Protein AF-A0A5J5BEM0-F1 (afdb_monomer)

Mean predicted aligned error: 7.17 Å

InterPro domains:
  IPR011009 Protein kinase-like domain superfamily [SSF56112] (3-49)
  IPR051564 Leucine-rich repeat receptor-like kinase [PTHR48055] (1-61)

Sequence (73 aa):
MGSEVSTSGDVYSYGILLLEMFTGKRPTDEMFSDGLNLHNYVKMALPERVEVIADPILIQQGEEEVQHIDGSF

Secondary structure (DSSP, 8-state):
-PPPP-HHHHHHHHHHHHHHHHH---TT-TTS-TT--HHHHHHHHTTTTHHHHS-HHHHHHHHHHHHHHTT--

pLDDT: mean 87.44, std 13.61, range [46.75, 97.75]

Nearest PDB structures (foldseek):
  4q5j-assembly2_B  TM=8.102E-01  e=1.197E-02  Arabidopsis thaliana
  2mux-assembly1_A  TM=5.524E-01  e=8.143E+00  Homo sapiens

Solvent-accessible surface area (backbone atoms only — not comparable to full-atom values): 4470 Å² total; per-residue (Å²): 135,80,76,83,88,43,74,70,55,51,52,52,51,50,51,51,51,52,51,25,68,48,33,68,47,61,71,81,39,82,87,41,46,97,87,42,37,58,70,58,57,52,57,73,31,58,81,89,37,48,80,78,54,38,25,67,69,61,55,52,53,54,53,53,54,55,54,62,68,76,65,77,126

Radius of gyration: 16.28 Å; Cα contacts (8 Å, |Δi|>4): 35; chains: 1; bounding box: 29×30×53 Å

Organism: NCBI:txid561372

Foldseek 3Di:
DDDDDDPVVVVVVVVQVVLCQFQVDDQPPPVCPPPRGSVVVCVVCPPPNSVVRGDVVVVVVVVVVVVVVVPDD

Structure (mmCIF, N/CA/C/O backbone):
data_AF-A0A5J5BEM0-F1
#
_entry.id   AF-A0A5J5BEM0-F1
#
loop_
_atom_site.group_PDB
_atom_site.id
_atom_site.type_symbol
_atom_site.label_atom_id
_atom_site.label_alt_id
_atom_site.label_comp_id
_atom_site.label_asym_id
_atom_site.label_entity_id
_atom_site.label_seq_id
_atom_site.pdbx_PDB_ins_code
_atom_site.Cartn_x
_atom_site.Cartn_y
_atom_site.Cartn_z
_atom_site.occupancy
_atom_site.B_iso_or_equiv
_atom_site.auth_seq_id
_atom_site.auth_comp_id
_atom_site.auth_asym_id
_atom_site.auth_atom_id
_atom_site.pdbx_PDB_model_num
ATOM 1 N N . MET A 1 1 ? 10.017 -12.584 -15.947 1.00 46.75 1 MET A N 1
ATOM 2 C CA . MET A 1 1 ? 10.803 -11.438 -16.448 1.00 46.75 1 MET A CA 1
ATOM 3 C C . MET A 1 1 ? 10.512 -10.274 -15.519 1.00 46.75 1 MET A C 1
ATOM 5 O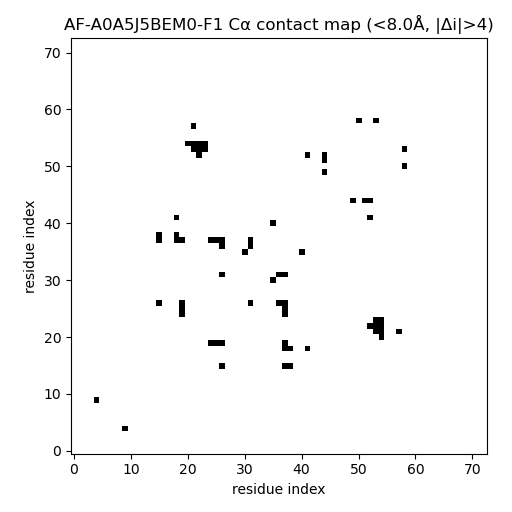 O . MET A 1 1 ? 9.349 -9.915 -15.409 1.00 46.75 1 MET A O 1
ATOM 9 N N . GLY A 1 2 ? 11.508 -9.790 -14.773 1.00 63.59 2 GLY A N 1
ATOM 10 C CA . GLY A 1 2 ? 11.378 -8.550 -13.999 1.00 63.59 2 GLY A CA 1
ATOM 11 C C . GLY A 1 2 ? 11.595 -7.347 -14.914 1.00 63.59 2 GLY A C 1
ATOM 12 O O . GLY A 1 2 ? 12.298 -7.470 -15.918 1.00 63.59 2 GLY A O 1
ATOM 13 N N . SER A 1 3 ? 10.962 -6.218 -14.603 1.00 71.19 3 SER A N 1
ATOM 14 C CA . SER A 1 3 ? 11.259 -4.943 -15.259 1.00 71.19 3 SER A CA 1
ATOM 15 C C . SER A 1 3 ? 12.695 -4.508 -14.960 1.00 71.19 3 SER A C 1
ATOM 17 O O . SER A 1 3 ? 13.306 -4.976 -13.998 1.00 71.19 3 SER A O 1
ATOM 19 N N . GLU A 1 4 ? 13.228 -3.597 -15.772 1.00 86.00 4 GLU A N 1
ATOM 20 C CA . GLU A 1 4 ? 14.504 -2.944 -15.484 1.00 86.00 4 GLU A CA 1
ATOM 21 C C . GLU A 1 4 ? 14.463 -2.290 -14.092 1.00 86.00 4 GLU A C 1
ATOM 23 O O . GLU A 1 4 ? 13.455 -1.692 -13.703 1.00 86.00 4 GLU A O 1
ATOM 28 N N . VAL A 1 5 ? 15.542 -2.453 -13.324 1.00 88.75 5 VAL A N 1
ATOM 29 C CA . VAL A 1 5 ? 15.663 -1.853 -11.992 1.00 88.75 5 VAL A CA 1
ATOM 30 C C . VAL A 1 5 ? 15.708 -0.338 -12.152 1.00 88.75 5 VAL A C 1
ATOM 32 O O . VAL A 1 5 ? 16.468 0.191 -12.959 1.00 88.75 5 VAL A O 1
ATOM 35 N N . SER A 1 6 ? 14.879 0.364 -11.386 1.00 95.31 6 SER A N 1
ATOM 36 C CA . SER A 1 6 ? 14.733 1.813 -11.468 1.00 95.31 6 SER A CA 1
ATOM 37 C C . SER A 1 6 ? 14.376 2.370 -10.104 1.00 95.31 6 SER A C 1
ATOM 39 O O . SER A 1 6 ? 13.540 1.802 -9.405 1.00 95.31 6 SER A O 1
ATOM 41 N N . THR A 1 7 ? 14.909 3.549 -9.785 1.00 96.38 7 THR A N 1
ATOM 42 C CA . THR A 1 7 ? 14.544 4.307 -8.583 1.00 96.38 7 THR A CA 1
ATOM 43 C C . THR A 1 7 ? 13.035 4.544 -8.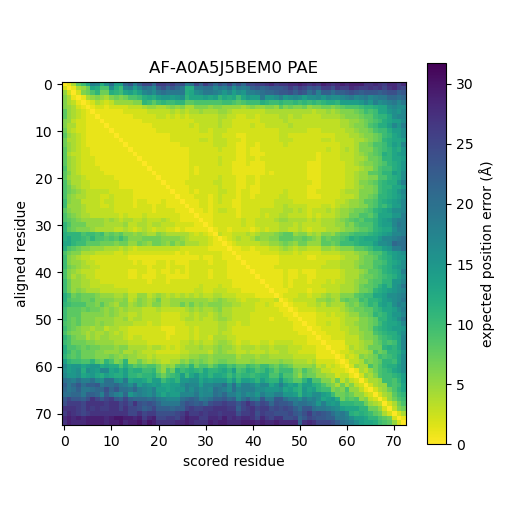489 1.00 96.38 7 THR A C 1
ATOM 45 O O . THR A 1 7 ? 12.470 4.503 -7.401 1.00 96.38 7 THR A O 1
ATOM 48 N N . SER A 1 8 ? 12.343 4.749 -9.615 1.00 95.50 8 SER A N 1
ATOM 49 C CA . SER A 1 8 ? 10.879 4.877 -9.615 1.00 95.50 8 SER A CA 1
ATOM 50 C C . SER A 1 8 ? 10.186 3.561 -9.246 1.00 95.50 8 SER A C 1
ATOM 52 O O . SER A 1 8 ? 9.175 3.580 -8.547 1.00 95.50 8 SER A O 1
ATOM 54 N N . GLY A 1 9 ? 10.74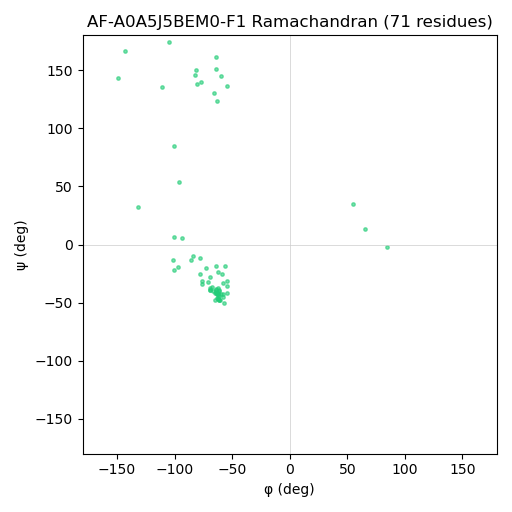0 2.427 -9.684 1.00 95.44 9 GLY A N 1
ATOM 55 C CA . GLY A 1 9 ? 10.278 1.095 -9.289 1.00 95.44 9 GLY A CA 1
ATOM 56 C C . GLY A 1 9 ? 10.519 0.817 -7.805 1.00 95.44 9 GLY A C 1
ATOM 57 O O . GLY A 1 9 ? 9.627 0.295 -7.134 1.00 95.44 9 GLY A O 1
ATOM 58 N N . ASP A 1 10 ? 11.668 1.239 -7.272 1.00 95.44 10 ASP A N 1
ATOM 59 C CA . ASP A 1 10 ? 11.991 1.140 -5.845 1.00 95.44 10 ASP A CA 1
ATOM 60 C C . ASP A 1 10 ? 11.018 1.971 -4.995 1.00 95.44 10 ASP A C 1
ATOM 62 O O . ASP A 1 10 ? 10.480 1.470 -4.010 1.00 95.44 10 ASP A O 1
ATOM 66 N N . VAL A 1 11 ? 10.714 3.211 -5.405 1.00 97.38 11 VAL A N 1
ATOM 67 C CA . VAL A 1 11 ? 9.740 4.084 -4.719 1.00 97.38 11 VAL A CA 1
ATOM 68 C C . VAL A 1 11 ? 8.333 3.488 -4.750 1.00 97.38 11 VAL A C 1
ATOM 70 O O . VAL A 1 11 ? 7.644 3.499 -3.730 1.00 97.38 11 VAL A O 1
ATOM 73 N N . TYR A 1 12 ? 7.900 2.940 -5.889 1.00 95.31 12 TYR A N 1
ATOM 74 C CA . TYR A 1 12 ? 6.605 2.263 -5.977 1.00 95.31 12 TYR A CA 1
ATOM 75 C C . TYR A 1 12 ? 6.549 1.052 -5.041 1.00 95.31 12 TYR A C 1
ATOM 77 O O . TYR A 1 12 ? 5.601 0.904 -4.270 1.00 95.31 12 TYR A O 1
ATOM 85 N N . SER A 1 13 ? 7.587 0.215 -5.071 1.00 95.69 13 SER A N 1
ATOM 86 C CA . SER A 1 13 ? 7.677 -0.988 -4.237 1.00 95.69 13 SER A CA 1
ATOM 87 C C . SER A 1 13 ? 7.688 -0.634 -2.752 1.00 95.69 13 SER A C 1
ATOM 89 O O . SER A 1 13 ? 6.972 -1.251 -1.968 1.00 95.69 13 SER A O 1
ATOM 91 N N . TYR A 1 14 ? 8.422 0.414 -2.371 1.00 96.94 14 TYR A N 1
ATOM 92 C CA . TYR A 1 14 ? 8.394 0.963 -1.019 1.00 96.94 14 TYR A CA 1
ATOM 93 C C . TYR A 1 14 ? 6.990 1.433 -0.618 1.00 96.94 14 TYR A C 1
ATOM 95 O O . TYR A 1 14 ? 6.529 1.123 0.478 1.00 96.94 14 TYR A O 1
ATOM 103 N N . GLY A 1 15 ? 6.268 2.107 -1.517 1.00 97.75 15 GLY A N 1
ATOM 104 C CA . GLY A 1 15 ? 4.873 2.488 -1.292 1.00 97.75 15 GLY A CA 1
ATOM 105 C C . GLY A 1 15 ? 3.968 1.285 -1.013 1.00 97.75 15 GLY A C 1
ATOM 106 O O . GLY A 1 15 ? 3.168 1.326 -0.082 1.00 97.75 15 GLY A O 1
ATOM 107 N N . ILE A 1 16 ? 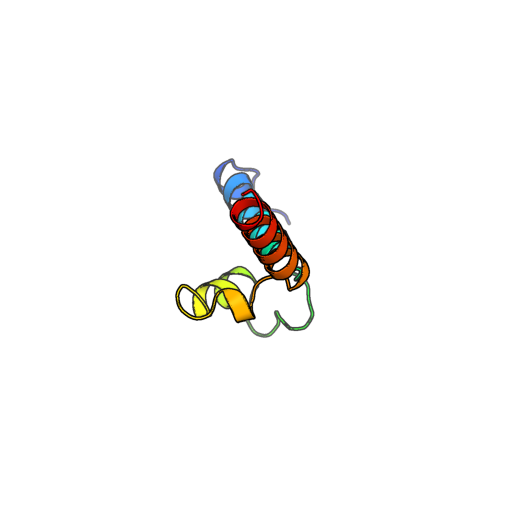4.125 0.187 -1.757 1.00 97.50 16 ILE A N 1
ATOM 108 C CA . ILE A 1 16 ? 3.373 -1.052 -1.511 1.00 97.50 16 ILE A CA 1
ATOM 109 C C . ILE A 1 16 ? 3.720 -1.669 -0.150 1.00 97.50 16 ILE A C 1
ATOM 111 O O . ILE A 1 16 ? 2.803 -2.076 0.559 1.00 97.50 16 ILE A O 1
ATOM 115 N N . LEU A 1 17 ? 4.997 -1.686 0.246 1.00 97.69 17 LEU A N 1
ATOM 116 C CA . LEU A 1 17 ? 5.412 -2.171 1.571 1.00 97.69 17 LEU A CA 1
ATOM 117 C C . LEU A 1 17 ? 4.798 -1.339 2.703 1.00 97.69 17 LEU A C 1
ATOM 119 O O . LEU A 1 17 ? 4.354 -1.893 3.705 1.00 97.69 17 LEU A O 1
ATOM 123 N N . LEU A 1 18 ? 4.730 -0.013 2.543 1.00 97.44 18 LEU A N 1
ATOM 124 C CA . LEU A 1 18 ? 4.034 0.843 3.504 1.00 97.44 18 LEU A CA 1
ATOM 125 C C . LEU A 1 18 ? 2.555 0.461 3.607 1.00 97.44 18 LEU A C 1
ATOM 127 O O . LEU A 1 18 ? 2.052 0.280 4.711 1.00 97.44 18 LEU A O 1
ATOM 131 N N . LEU A 1 19 ? 1.864 0.297 2.477 1.00 97.19 19 LEU A N 1
ATOM 132 C CA . LEU A 1 19 ? 0.455 -0.107 2.478 1.00 97.19 19 LEU A CA 1
ATOM 133 C C . LEU A 1 19 ? 0.240 -1.492 3.106 1.00 97.19 19 LEU A C 1
ATOM 135 O O . LEU A 1 19 ? -0.745 -1.687 3.815 1.00 97.19 19 LEU A O 1
ATOM 139 N N . GLU A 1 20 ? 1.151 -2.438 2.880 1.00 97.56 20 GLU A N 1
ATOM 140 C CA . GLU A 1 20 ? 1.122 -3.763 3.510 1.00 97.56 20 GLU A CA 1
ATOM 141 C C . GLU A 1 20 ? 1.237 -3.645 5.034 1.00 97.56 20 GLU A C 1
ATOM 143 O O . GLU A 1 20 ? 0.401 -4.196 5.748 1.00 97.56 20 GLU A O 1
ATOM 148 N N . MET A 1 21 ? 2.192 -2.856 5.537 1.00 95.94 21 MET A N 1
ATOM 149 C CA . MET A 1 21 ? 2.353 -2.616 6.977 1.00 95.94 21 MET A CA 1
ATOM 150 C C . MET A 1 21 ? 1.145 -1.902 7.594 1.00 95.94 21 MET A C 1
ATOM 152 O O . MET A 1 21 ? 0.708 -2.278 8.674 1.00 95.94 21 MET A O 1
ATOM 156 N N . PHE A 1 22 ? 0.578 -0.903 6.912 1.00 95.06 22 PHE A N 1
ATOM 157 C CA . PHE A 1 22 ? -0.562 -0.142 7.436 1.00 95.06 22 PHE A CA 1
ATOM 158 C C . PHE A 1 22 ? -1.865 -0.938 7.474 1.00 95.06 22 PHE A C 1
ATOM 160 O O . PHE A 1 22 ? -2.708 -0.682 8.329 1.00 95.06 22 PHE A O 1
ATOM 167 N N . THR A 1 23 ? -2.068 -1.855 6.529 1.00 95.81 23 THR A N 1
ATOM 168 C CA . THR A 1 23 ? -3.330 -2.605 6.398 1.00 95.81 23 THR A CA 1
ATOM 169 C C . THR A 1 23 ? -3.265 -4.019 6.968 1.00 95.81 23 THR A C 1
ATOM 171 O O . THR A 1 23 ? -4.306 -4.683 7.069 1.00 95.81 23 THR A O 1
ATOM 174 N N . GLY A 1 24 ? -2.054 -4.506 7.255 1.00 95.88 24 GLY A N 1
ATOM 175 C CA . GLY A 1 24 ? -1.774 -5.890 7.632 1.00 95.88 24 GLY A CA 1
ATOM 176 C C . GLY A 1 24 ? -2.049 -6.910 6.517 1.00 95.88 24 GLY A C 1
ATOM 177 O O . GLY A 1 24 ? -2.140 -8.103 6.799 1.00 95.88 24 GLY A O 1
ATOM 178 N N . LYS A 1 25 ? -2.240 -6.469 5.263 1.00 95.69 25 LYS A N 1
ATOM 179 C CA . LYS A 1 25 ? -2.650 -7.319 4.127 1.00 95.69 25 LYS A CA 1
ATOM 180 C C . LYS A 1 25 ? -1.530 -7.471 3.119 1.00 95.69 25 LYS A C 1
ATOM 182 O O . LYS A 1 25 ? -0.918 -6.483 2.709 1.00 95.69 25 LYS A O 1
ATOM 187 N N . ARG A 1 26 ? -1.319 -8.699 2.650 1.00 96.19 26 ARG A N 1
ATOM 188 C CA . ARG A 1 26 ? -0.265 -8.985 1.673 1.00 96.19 26 ARG A CA 1
ATOM 189 C C . ARG A 1 26 ? -0.742 -8.612 0.275 1.00 96.19 26 ARG A C 1
ATOM 191 O O . ARG A 1 26 ? -1.848 -8.997 -0.091 1.00 96.19 26 ARG A O 1
ATOM 198 N N . PRO A 1 27 ? 0.083 -7.986 -0.584 1.00 95.12 27 PRO A N 1
ATOM 199 C CA . PRO A 1 27 ? -0.289 -7.713 -1.977 1.00 95.12 27 PRO A CA 1
ATOM 200 C C . PRO A 1 27 ? -0.688 -8.963 -2.781 1.00 95.12 27 PRO A C 1
ATOM 202 O O . PRO A 1 27 ? -1.309 -8.842 -3.832 1.00 95.12 27 PRO A O 1
ATOM 205 N N . THR A 1 28 ? -0.308 -10.148 -2.294 1.00 95.19 28 THR A N 1
ATOM 206 C CA . THR A 1 28 ? -0.590 -11.467 -2.869 1.00 95.19 28 THR A CA 1
ATOM 207 C C . THR A 1 28 ? -1.751 -12.206 -2.194 1.00 95.19 28 THR A C 1
ATOM 209 O O . THR A 1 28 ? -1.925 -13.391 -2.468 1.00 95.19 28 THR A O 1
ATOM 212 N N . ASP A 1 29 ? -2.488 -11.581 -1.270 1.00 95.06 29 ASP A N 1
ATOM 213 C CA . ASP A 1 29 ? -3.666 -12.213 -0.665 1.00 95.06 29 ASP A CA 1
ATOM 214 C C . ASP A 1 29 ? -4.713 -12.559 -1.731 1.00 95.06 29 ASP A C 1
ATOM 216 O O . AS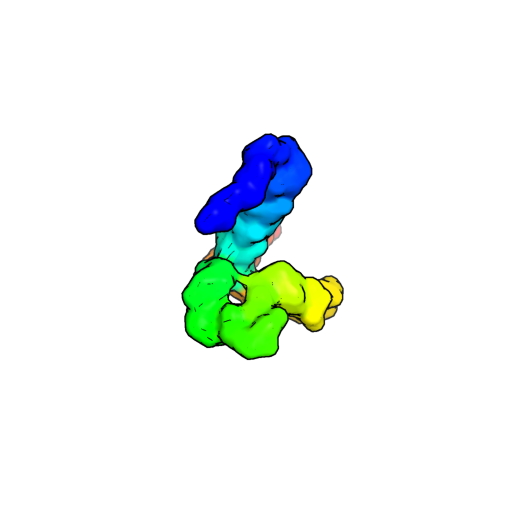P A 1 29 ? -4.916 -11.813 -2.689 1.00 95.06 29 ASP A O 1
ATOM 220 N N . GLU A 1 30 ? -5.426 -13.673 -1.539 1.00 94.00 30 GLU A N 1
ATOM 221 C CA . GLU A 1 30 ? -6.417 -14.185 -2.504 1.00 94.00 30 GLU A CA 1
ATOM 222 C C . GLU A 1 30 ? -7.548 -13.183 -2.800 1.00 94.00 30 GLU A C 1
ATOM 224 O O . GLU A 1 30 ? -8.135 -13.195 -3.887 1.00 94.00 30 GLU A O 1
ATOM 229 N N . MET A 1 31 ? -7.821 -12.267 -1.863 1.00 93.12 31 MET A N 1
ATOM 230 C CA . MET A 1 31 ? -8.791 -11.184 -2.049 1.00 93.12 31 MET A CA 1
ATOM 231 C C . MET A 1 31 ? -8.395 -10.187 -3.151 1.00 93.12 31 MET A C 1
ATOM 233 O O . MET A 1 31 ? -9.252 -9.453 -3.638 1.00 93.12 31 MET A O 1
ATOM 237 N N . PHE A 1 32 ? -7.119 -10.143 -3.550 1.00 94.56 32 PHE A N 1
ATOM 238 C CA . PHE A 1 32 ? -6.587 -9.276 -4.605 1.00 94.56 32 PHE A CA 1
ATOM 239 C C . PHE A 1 32 ? -6.506 -10.012 -5.950 1.00 94.56 32 PHE A C 1
ATOM 241 O O . PHE A 1 32 ? -5.464 -10.084 -6.602 1.00 94.56 32 PHE A O 1
ATOM 248 N N . SER A 1 33 ? -7.638 -10.583 -6.352 1.00 91.12 33 SER A N 1
ATOM 249 C CA . SER A 1 33 ? -7.854 -11.234 -7.644 1.00 91.12 33 SER A CA 1
ATOM 250 C C . SER A 1 33 ? -8.696 -10.347 -8.573 1.00 91.12 33 SER A C 1
ATOM 252 O O . SER A 1 33 ? -9.125 -9.253 -8.203 1.00 91.12 33 SER A O 1
ATOM 254 N N . ASP A 1 34 ? -8.872 -10.771 -9.827 1.00 90.38 34 ASP A N 1
ATOM 255 C CA . ASP A 1 34 ? -9.762 -10.120 -10.803 1.00 90.38 34 ASP A CA 1
ATOM 256 C C . ASP A 1 34 ? -9.502 -8.616 -11.034 1.00 90.38 34 ASP A C 1
ATOM 258 O O . ASP A 1 34 ? -10.408 -7.821 -11.282 1.00 90.38 34 ASP A O 1
ATOM 262 N N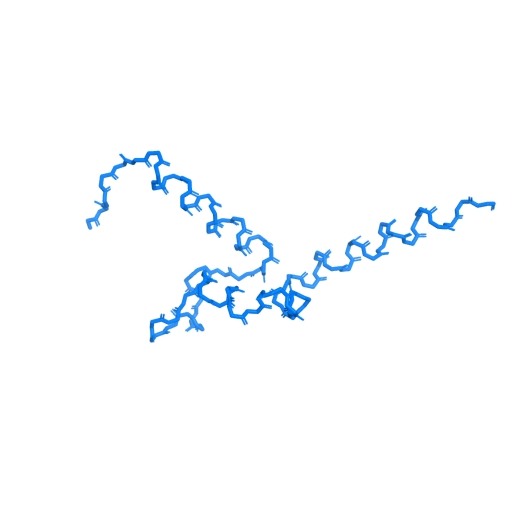 . GLY A 1 35 ? -8.229 -8.212 -10.979 1.00 86.62 35 GLY A N 1
ATOM 263 C CA . GLY A 1 35 ? -7.802 -6.829 -11.219 1.00 86.62 35 GLY A CA 1
ATOM 264 C C . GLY A 1 35 ? -7.888 -5.913 -9.994 1.00 86.62 35 GLY A C 1
ATOM 265 O O . GLY A 1 35 ? -7.467 -4.752 -10.076 1.00 86.62 35 GLY A O 1
ATOM 266 N N . LEU A 1 36 ? -8.364 -6.417 -8.852 1.00 94.06 36 LEU A N 1
ATOM 267 C CA . LEU A 1 36 ? -8.203 -5.746 -7.568 1.00 94.06 36 LEU A CA 1
ATOM 268 C C . LEU A 1 36 ? -6.770 -5.949 -7.056 1.00 94.06 36 LEU A C 1
ATOM 270 O O . LEU A 1 36 ? -6.190 -7.019 -7.189 1.00 94.06 36 LEU A O 1
ATOM 274 N N . ASN A 1 37 ? -6.185 -4.908 -6.470 1.00 95.56 37 ASN A N 1
ATOM 275 C CA . ASN A 1 37 ? -4.876 -4.973 -5.826 1.00 95.56 37 ASN A CA 1
ATOM 276 C C . ASN A 1 37 ? -4.859 -4.088 -4.577 1.00 95.56 37 ASN A C 1
ATOM 278 O O . ASN A 1 37 ? -5.746 -3.249 -4.398 1.00 95.56 37 ASN A O 1
ATOM 282 N N . LEU A 1 38 ? -3.832 -4.254 -3.742 1.00 97.06 38 LEU A N 1
ATOM 283 C CA . LEU A 1 38 ? -3.697 -3.524 -2.481 1.00 97.06 38 LEU A CA 1
ATOM 284 C C . LEU A 1 38 ? -3.763 -1.997 -2.662 1.00 97.06 38 LEU A C 1
ATOM 286 O O . LEU A 1 38 ? -4.444 -1.312 -1.905 1.00 97.06 38 LEU A O 1
ATOM 290 N N . HIS A 1 39 ? -3.119 -1.461 -3.702 1.00 96.31 39 HIS A N 1
ATOM 291 C CA . HIS A 1 39 ? -3.136 -0.025 -3.986 1.00 96.31 39 HIS A CA 1
ATOM 292 C C . HIS A 1 39 ? -4.553 0.489 -4.286 1.00 96.31 39 HIS A C 1
ATOM 294 O O . HIS A 1 39 ? -4.983 1.492 -3.717 1.00 96.31 39 HIS A O 1
ATOM 300 N N . ASN A 1 40 ? -5.306 -0.206 -5.140 1.00 95.81 40 ASN A N 1
ATOM 301 C CA . ASN A 1 40 ? -6.675 0.175 -5.483 1.00 95.81 40 ASN A CA 1
ATOM 302 C C . ASN A 1 40 ? -7.631 -0.015 -4.297 1.00 95.81 40 ASN A C 1
ATOM 304 O O . ASN A 1 40 ? -8.478 0.844 -4.069 1.00 95.81 40 ASN A O 1
ATOM 308 N N . TYR A 1 41 ? -7.458 -1.088 -3.521 1.00 95.75 41 TYR A N 1
ATOM 309 C CA . TYR A 1 41 ? -8.214 -1.338 -2.293 1.00 95.75 41 TYR A CA 1
ATOM 310 C C . TYR A 1 41 ? -8.071 -0.182 -1.297 1.00 95.75 41 TYR A C 1
ATOM 312 O O . TYR A 1 41 ? -9.075 0.369 -0.847 1.00 95.75 41 TYR A O 1
ATOM 320 N N . VAL A 1 42 ? -6.835 0.248 -1.020 1.00 96.31 42 VAL A N 1
ATOM 321 C CA . VAL A 1 42 ? -6.582 1.395 -0.138 1.00 96.31 42 VAL A CA 1
ATOM 322 C C . VAL A 1 42 ? -7.165 2.673 -0.735 1.00 96.31 42 VAL A C 1
ATOM 324 O O . VAL A 1 42 ? -7.877 3.408 -0.055 1.00 96.31 42 VAL A O 1
ATOM 327 N N . LYS A 1 43 ? -6.934 2.918 -2.029 1.00 95.69 43 LYS A N 1
ATOM 328 C CA . LYS A 1 43 ? -7.434 4.110 -2.724 1.00 95.69 43 LYS A CA 1
ATOM 329 C C . LYS A 1 43 ? -8.961 4.248 -2.661 1.00 95.69 43 LYS A C 1
ATOM 331 O O . LYS A 1 43 ? -9.448 5.369 -2.618 1.00 95.69 43 LYS A O 1
ATOM 336 N N . MET A 1 44 ? -9.707 3.142 -2.656 1.00 94.81 44 MET A N 1
ATOM 337 C CA . MET A 1 44 ? -11.174 3.150 -2.549 1.00 94.81 44 MET A CA 1
ATOM 338 C C . MET A 1 44 ? -11.692 3.511 -1.151 1.00 94.81 44 MET A C 1
ATOM 340 O O . MET A 1 44 ? -12.855 3.883 -1.019 1.00 94.81 44 MET A O 1
ATOM 344 N N . ALA A 1 45 ? -10.862 3.374 -0.118 1.00 94.75 45 ALA A N 1
ATOM 345 C CA . ALA A 1 45 ? -11.232 3.666 1.262 1.00 94.75 45 ALA A CA 1
ATOM 346 C C . ALA A 1 45 ? -10.800 5.066 1.721 1.00 94.75 45 ALA A C 1
ATOM 348 O O . ALA A 1 45 ? -11.321 5.567 2.713 1.00 94.75 45 ALA A O 1
ATOM 349 N N . LEU A 1 46 ? -9.848 5.697 1.033 1.00 93.69 46 LEU A N 1
ATOM 350 C CA . LEU A 1 46 ? -9.342 7.008 1.425 1.00 93.69 46 LEU A CA 1
ATOM 351 C C . LEU A 1 46 ? -10.231 8.167 0.935 1.00 93.69 46 LEU A C 1
ATOM 353 O O . LEU A 1 46 ? -10.669 8.132 -0.216 1.00 93.69 46 LEU A O 1
ATOM 357 N N . PRO A 1 47 ? -10.338 9.253 1.728 1.00 93.19 47 PRO A N 1
ATOM 358 C CA . PRO A 1 47 ? -9.900 9.374 3.127 1.00 93.19 47 PRO A CA 1
ATOM 359 C C . PRO A 1 47 ? -10.931 8.881 4.161 1.00 93.19 47 PRO A C 1
ATOM 361 O O . PRO A 1 47 ? -10.577 8.727 5.325 1.00 93.19 47 PRO A O 1
ATOM 364 N N . GLU A 1 48 ? -12.191 8.652 3.787 1.00 94.94 48 GLU A N 1
ATOM 365 C CA . GLU A 1 48 ? -13.299 8.552 4.753 1.00 94.94 48 GLU A CA 1
ATOM 366 C C . GLU A 1 48 ? -13.394 7.219 5.509 1.00 94.94 48 GLU A C 1
ATOM 368 O O . GLU A 1 48 ? -14.199 7.107 6.429 1.00 94.94 48 GLU A O 1
ATOM 373 N N . ARG A 1 49 ? -12.658 6.184 5.096 1.00 93.25 49 ARG A N 1
ATOM 374 C CA . ARG A 1 49 ? -12.783 4.814 5.628 1.00 93.25 49 ARG A CA 1
ATOM 375 C C . ARG A 1 49 ? -11.434 4.206 5.999 1.00 93.25 49 ARG A C 1
ATOM 377 O O . ARG A 1 49 ? -11.246 2.994 5.872 1.00 93.25 49 ARG A O 1
ATOM 384 N N . VAL A 1 50 ? -10.489 5.038 6.438 1.00 91.94 50 VAL A N 1
ATOM 385 C CA . VAL A 1 50 ? -9.141 4.599 6.834 1.00 91.94 50 VAL A CA 1
ATOM 386 C C . VAL A 1 50 ? -9.215 3.567 7.960 1.00 91.94 50 VAL A C 1
ATOM 388 O O . VAL A 1 50 ? -8.570 2.525 7.848 1.00 91.94 50 VAL A O 1
ATOM 391 N N . GLU A 1 51 ? -10.040 3.790 8.992 1.00 91.56 51 GLU A N 1
ATOM 392 C CA . GLU A 1 51 ? -10.136 2.861 10.130 1.00 91.56 51 GLU A CA 1
ATOM 393 C C . GLU A 1 51 ? -10.624 1.456 9.743 1.00 91.56 51 GLU A C 1
ATOM 395 O O . GLU A 1 51 ? -10.326 0.485 10.430 1.00 91.56 51 GLU A O 1
ATOM 400 N N . VAL A 1 52 ? -11.339 1.323 8.620 1.00 92.62 52 VAL A N 1
ATOM 401 C CA . VAL A 1 52 ? -11.863 0.032 8.143 1.00 92.62 52 VAL A CA 1
ATOM 402 C C . VAL A 1 52 ? -10.764 -0.816 7.509 1.00 92.62 52 VAL A C 1
ATOM 404 O O . VAL A 1 52 ? -10.828 -2.047 7.522 1.00 92.62 52 VAL A O 1
ATOM 407 N N . ILE A 1 53 ? -9.776 -0.164 6.896 1.00 94.44 53 ILE A N 1
ATOM 408 C CA . ILE A 1 53 ? -8.725 -0.845 6.138 1.00 94.44 53 ILE A CA 1
ATOM 409 C C . ILE A 1 53 ? -7.417 -0.983 6.912 1.00 94.44 53 ILE A C 1
ATOM 411 O O . ILE A 1 53 ? -6.619 -1.852 6.548 1.00 94.44 53 ILE A O 1
ATOM 415 N N . ALA A 1 54 ? -7.214 -0.140 7.926 1.00 94.31 54 ALA A N 1
ATOM 416 C CA . ALA A 1 54 ? -6.048 -0.145 8.791 1.00 94.31 54 ALA A CA 1
ATOM 417 C C . ALA A 1 54 ? -5.955 -1.445 9.600 1.00 94.31 54 ALA A C 1
ATOM 419 O O . ALA A 1 54 ? -6.963 -2.085 9.908 1.00 94.31 54 ALA A O 1
ATOM 420 N N . ASP A 1 55 ? -4.730 -1.837 9.936 1.00 95.00 55 ASP A N 1
ATOM 421 C CA . ASP A 1 55 ? -4.483 -2.940 10.854 1.00 95.00 55 ASP A CA 1
ATOM 422 C C . ASP A 1 55 ? -5.061 -2.589 12.243 1.00 95.00 55 ASP A C 1
ATOM 424 O O . ASP A 1 55 ? -4.680 -1.561 12.816 1.00 95.00 55 ASP A O 1
ATOM 428 N N . PRO A 1 56 ? -5.958 -3.418 12.811 1.00 90.94 56 PRO A N 1
ATOM 429 C CA . PRO A 1 56 ? -6.522 -3.186 14.138 1.00 90.94 56 PRO A CA 1
ATOM 430 C C . PRO A 1 56 ? -5.470 -3.001 15.236 1.00 90.94 56 PRO A C 1
ATOM 432 O O . PRO A 1 56 ? -5.706 -2.236 16.170 1.00 90.94 56 PRO A O 1
ATOM 435 N N . ILE A 1 57 ? -4.307 -3.656 15.121 1.00 90.88 57 ILE A N 1
ATOM 436 C CA . ILE A 1 57 ? -3.206 -3.512 16.084 1.00 90.88 57 ILE A CA 1
ATOM 437 C C . ILE A 1 57 ? -2.680 -2.072 16.073 1.00 90.8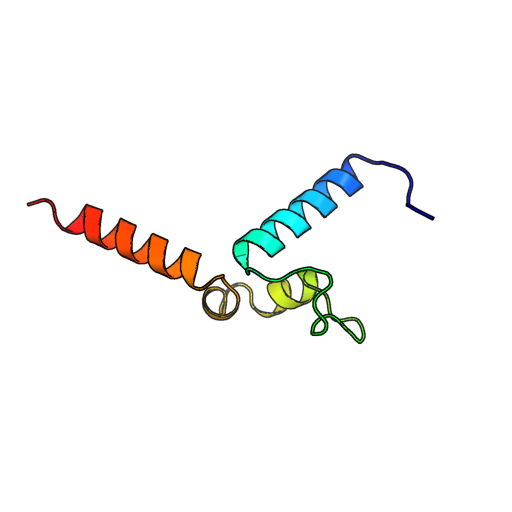8 57 ILE A C 1
ATOM 439 O O . ILE A 1 57 ? -2.422 -1.504 17.133 1.00 90.88 57 ILE A O 1
ATOM 443 N N . LEU A 1 58 ? -2.559 -1.464 14.890 1.00 89.06 58 LEU A N 1
ATOM 444 C CA . LEU A 1 58 ? -2.089 -0.084 14.754 1.00 89.06 58 LEU A CA 1
ATOM 445 C C . LEU A 1 58 ? -3.108 0.920 15.302 1.00 89.06 58 LEU A C 1
ATOM 447 O O . LEU A 1 58 ? -2.717 1.908 15.919 1.00 89.06 58 LEU A O 1
ATOM 451 N N . ILE A 1 59 ? -4.405 0.660 15.111 1.00 87.06 59 ILE A N 1
ATOM 452 C CA . ILE A 1 59 ? -5.471 1.500 15.675 1.00 87.06 59 ILE A CA 1
ATOM 453 C C . ILE A 1 59 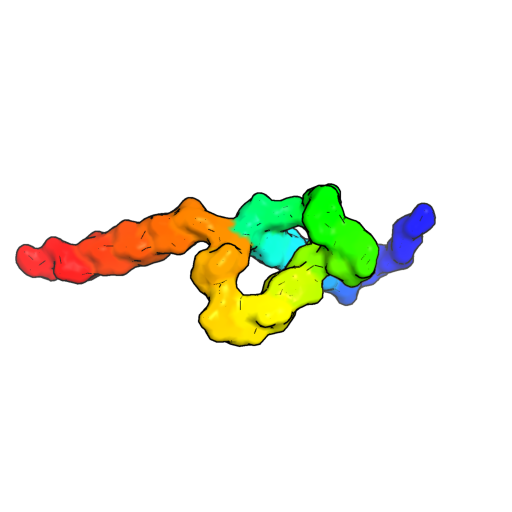? -5.449 1.437 17.206 1.00 87.06 59 ILE A C 1
ATOM 455 O O . ILE A 1 59 ? -5.435 2.477 17.860 1.00 87.06 59 ILE A O 1
ATOM 459 N N . GLN A 1 60 ? -5.362 0.231 17.774 1.00 85.06 60 GLN A N 1
ATOM 460 C CA . GLN A 1 60 ? -5.335 0.036 19.223 1.00 85.06 60 GLN A CA 1
ATOM 461 C C . GLN A 1 60 ? -4.126 0.718 19.884 1.00 85.06 60 GLN A C 1
ATOM 463 O O . GLN A 1 60 ? -4.281 1.400 20.894 1.00 85.06 60 GLN A O 1
ATOM 468 N N . GLN A 1 61 ? -2.931 0.590 19.298 1.00 79.94 61 GLN A N 1
ATOM 469 C CA . GLN A 1 61 ? -1.724 1.248 19.814 1.00 79.94 61 GLN A CA 1
ATOM 470 C C . GLN A 1 61 ? -1.841 2.777 19.812 1.00 79.94 61 GLN A C 1
ATOM 472 O O . GLN A 1 61 ? -1.414 3.424 20.768 1.00 79.94 61 GLN A O 1
ATOM 477 N N . GLY A 1 62 ? -2.445 3.354 18.769 1.00 74.69 62 GLY A N 1
ATOM 478 C CA . GLY A 1 62 ? -2.686 4.795 18.710 1.00 74.69 62 GLY A CA 1
ATOM 479 C C . GLY A 1 62 ? -3.640 5.282 19.804 1.00 74.69 62 GLY A C 1
ATOM 480 O O . GLY A 1 62 ? -3.417 6.338 20.390 1.00 74.69 62 GLY A O 1
ATOM 481 N N . GLU A 1 63 ? -4.682 4.512 20.122 1.00 75.56 63 GLU A N 1
ATOM 482 C CA . GLU A 1 63 ? -5.627 4.853 21.194 1.00 75.56 63 GLU A CA 1
ATOM 483 C C . GLU A 1 63 ? -4.996 4.758 22.591 1.00 75.56 63 GLU A C 1
ATOM 485 O O . GLU A 1 63 ? -5.257 5.612 23.442 1.00 75.56 63 GLU A O 1
ATOM 490 N N . GLU A 1 64 ? -4.149 3.754 22.832 1.00 70.38 64 GLU A N 1
ATOM 491 C CA . GLU A 1 64 ? -3.412 3.600 24.094 1.00 70.38 64 GLU A CA 1
ATOM 492 C C . GLU A 1 64 ? -2.417 4.752 24.307 1.00 70.38 64 GLU A C 1
ATOM 494 O O . GLU A 1 64 ? -2.338 5.307 25.405 1.00 70.38 64 GLU A O 1
ATOM 499 N N . GLU A 1 65 ? -1.707 5.177 23.257 1.00 65.12 65 GLU A N 1
ATOM 500 C CA . GLU A 1 65 ? -0.790 6.319 23.324 1.00 65.12 65 GLU A CA 1
ATOM 501 C C . GLU A 1 65 ? -1.532 7.620 23.672 1.00 65.12 65 GLU A C 1
ATOM 503 O O . GLU A 1 65 ? -1.080 8.352 24.553 1.00 65.12 65 GLU A O 1
ATOM 508 N N . VAL A 1 66 ? -2.711 7.864 23.083 1.00 65.19 66 VAL A N 1
ATOM 509 C CA . VAL A 1 66 ? -3.561 9.034 23.392 1.00 65.19 66 VAL A CA 1
ATOM 510 C C . VAL A 1 66 ? -4.078 9.013 24.838 1.00 65.19 66 VAL A C 1
ATOM 512 O O . VAL A 1 66 ? -4.086 10.041 25.513 1.00 65.19 66 VAL A O 1
ATOM 515 N N . GLN A 1 67 ? -4.438 7.847 25.377 1.00 60.53 67 GLN A N 1
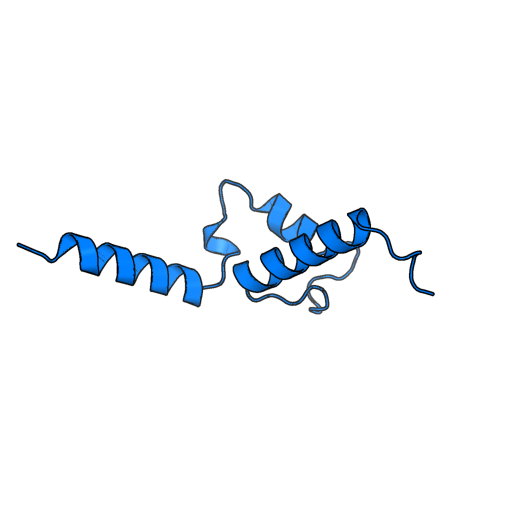ATOM 516 C CA . GLN A 1 67 ? -4.889 7.743 26.772 1.00 60.53 67 GLN A CA 1
ATOM 517 C C . GLN A 1 67 ? -3.762 7.995 27.790 1.00 60.53 67 GLN A C 1
ATOM 519 O O . GLN A 1 67 ? -4.023 8.474 28.897 1.00 60.53 67 GLN A O 1
ATOM 524 N N . HIS A 1 68 ? -2.506 7.712 27.434 1.00 56.81 68 HIS A N 1
ATOM 525 C CA . HIS A 1 68 ? -1.357 7.937 28.315 1.00 56.81 68 HIS A CA 1
ATOM 526 C C . HIS A 1 68 ? -0.903 9.403 28.393 1.00 56.81 68 HIS A C 1
ATOM 528 O O . HIS A 1 68 ? -0.339 9.799 29.416 1.00 56.81 68 HIS A O 1
ATOM 534 N N . ILE A 1 69 ? -1.167 10.219 27.369 1.00 60.12 69 ILE A N 1
ATOM 535 C CA . ILE A 1 69 ? -0.880 11.667 27.397 1.00 60.12 69 ILE A CA 1
ATOM 536 C C . ILE A 1 69 ? -1.909 12.435 28.243 1.00 60.12 69 ILE A C 1
ATOM 538 O O . ILE A 1 69 ? -1.544 13.375 28.952 1.00 60.12 69 ILE A O 1
ATOM 542 N N . ASP A 1 70 ? -3.164 11.983 28.247 1.00 61.50 70 ASP A N 1
ATOM 543 C CA . ASP A 1 70 ? -4.281 12.663 28.920 1.00 61.50 70 ASP A CA 1
ATOM 544 C C . ASP A 1 70 ? -4.392 12.327 30.426 1.00 61.50 70 ASP A C 1
ATOM 546 O O . ASP A 1 70 ? -5.150 12.960 31.162 1.00 61.50 70 ASP A O 1
ATOM 550 N N . GLY A 1 71 ? -3.626 11.339 30.907 1.00 57.47 71 GLY A N 1
ATOM 551 C CA . GLY A 1 71 ? -3.662 10.830 32.285 1.00 57.47 71 GLY A CA 1
ATOM 552 C C . GLY A 1 71 ? -2.660 11.450 33.270 1.00 57.47 71 GLY A C 1
ATOM 553 O O . GLY A 1 71 ? -2.555 10.965 34.396 1.00 57.47 71 GLY A O 1
ATOM 554 N N . SER A 1 72 ? -1.899 12.479 32.878 1.00 53.78 72 SER A N 1
ATOM 555 C CA . SER A 1 72 ? -0.924 13.141 33.761 1.00 53.78 72 SER A CA 1
ATOM 556 C C . SER A 1 72 ? -1.466 14.454 34.346 1.00 53.78 72 SER A C 1
ATOM 558 O O . SER A 1 72 ? -1.229 15.541 33.824 1.00 53.78 72 SER A O 1
ATOM 560 N N . PHE A 1 73 ? -2.200 14.345 35.455 1.00 53.09 73 PHE A N 1
ATOM 561 C CA . PHE A 1 73 ? -2.447 15.437 36.404 1.00 53.09 73 PHE A CA 1
ATOM 562 C C . PHE A 1 73 ? -2.337 14.918 37.837 1.00 53.09 73 PHE A C 1
ATOM 564 O O . PHE A 1 73 ? -2.856 13.809 38.102 1.00 53.09 73 PHE A O 1
#